Protein AF-F9S7A1-F1 (afdb_monomer_lite)

InterPro domains:
  IPR014773 Virulence factor YopE, GAP domain [PF03545] (79-144)
  IPR037168 Virulence factor YopE, GAP domain superfamily [G3DSA:1.20.120.260] (47-147)
  IPR037168 Virulence factor YopE, GAP domain superfamily [SSF47233] (55-147)

pLDDT: mean 74.95, std 23.19, range [31.53, 98.19]

Foldseek 3Di:
DDDDDDDDDPDPDDDDDDDDDDDDDDPDDPDDPPDDDDPVVPPVCPPPDPPPCPVLNVLLVQLVVLQVLLVPPDDPDLVVCLVPLPQLQDDSHSLLSNLSSLVSQLVRNPPVSNVVSVCQQQDQDVNDGSNCSSHCDDDSVVVSPVD

Sequence (147 aa):
LNHDKINNGFSCKVFNVKQSNENKYHKERISPQRKQLPLEIFSKNEKLLEKHMNHHQIGLNSAFMGIERALNCELFTAESLKIDFRGLATNNGSLRAMATGLQGLVQFGDCKTQRLAEELLNKQIQSIPFSQFGTYSGVAAERIATA

Structure (mmCIF, N/CA/C/O backbone):
data_AF-F9S7A1-F1
#
_entry.id   AF-F9S7A1-F1
#
loop_
_atom_site.group_PDB
_atom_site.id
_atom_site.type_symbol
_atom_site.label_atom_id
_atom_site.label_alt_id
_atom_site.label_comp_id
_atom_site.label_asym_id
_atom_site.label_entity_id
_atom_site.label_seq_id
_atom_site.pdbx_PDB_ins_code
_atom_site.Cartn_x
_atom_site.Cartn_y
_atom_site.Cartn_z
_atom_site.occupancy
_atom_site.B_iso_or_equiv
_atom_site.auth_seq_id
_atom_site.auth_comp_id
_atom_site.auth_asym_id
_atom_site.auth_atom_id
_atom_site.pdbx_PDB_model_num
ATOM 1 N N . LEU A 1 1 ? -2.345 -34.061 -44.755 1.00 41.06 1 LEU A N 1
ATOM 2 C CA . LEU A 1 1 ? -3.159 -34.065 -43.523 1.00 41.06 1 LEU A CA 1
ATOM 3 C C . LEU A 1 1 ? -2.854 -32.779 -42.780 1.00 41.06 1 LEU A C 1
ATOM 5 O O . LEU A 1 1 ? -1.726 -32.589 -42.346 1.00 41.06 1 LEU A O 1
ATOM 9 N N . ASN A 1 2 ? -3.814 -31.859 -42.794 1.00 31.53 2 ASN A N 1
ATOM 10 C CA . ASN A 1 2 ? -3.671 -30.512 -42.257 1.00 31.53 2 ASN A CA 1
ATOM 11 C C . ASN A 1 2 ? -3.825 -30.549 -40.735 1.00 31.53 2 ASN A C 1
ATOM 13 O O . ASN A 1 2 ? -4.773 -31.141 -40.231 1.00 31.53 2 ASN A O 1
ATOM 17 N N . HIS A 1 3 ? -2.881 -29.933 -40.027 1.00 37.34 3 HIS A N 1
ATOM 18 C CA . HIS A 1 3 ? -2.959 -29.722 -38.588 1.00 37.34 3 HIS A CA 1
ATOM 19 C C . HIS A 1 3 ? -3.797 -28.474 -38.301 1.00 37.34 3 HIS A C 1
ATOM 21 O O . HIS A 1 3 ? -3.388 -27.351 -38.606 1.00 37.34 3 HIS A O 1
ATOM 27 N N . ASP A 1 4 ? -4.966 -28.703 -37.710 1.00 37.47 4 ASP A N 1
ATOM 28 C CA . ASP A 1 4 ? -5.890 -27.689 -37.222 1.00 37.47 4 ASP A CA 1
ATOM 29 C C . ASP A 1 4 ? -5.256 -26.838 -36.113 1.00 37.47 4 ASP A C 1
ATOM 31 O O . ASP A 1 4 ? -4.906 -27.323 -35.035 1.00 37.47 4 ASP A O 1
ATOM 35 N N . LYS A 1 5 ? -5.140 -25.532 -36.371 1.00 41.56 5 LYS A N 1
ATOM 36 C CA . LYS A 1 5 ? -4.912 -24.513 -35.343 1.00 41.56 5 LYS A CA 1
ATOM 37 C C . LYS A 1 5 ? -6.269 -24.040 -34.829 1.00 41.56 5 LYS A C 1
ATOM 39 O O . LYS A 1 5 ? -6.953 -23.259 -35.484 1.00 41.56 5 LYS A O 1
ATOM 44 N N . ILE A 1 6 ? -6.636 -24.510 -33.641 1.00 40.16 6 ILE A N 1
ATOM 45 C CA . ILE A 1 6 ? -7.789 -24.034 -32.874 1.00 40.16 6 ILE A CA 1
ATOM 46 C C . ILE A 1 6 ? -7.460 -22.630 -32.354 1.00 40.16 6 ILE A C 1
ATOM 48 O O . ILE A 1 6 ? -6.639 -22.464 -31.454 1.00 40.16 6 ILE A O 1
ATOM 52 N N . ASN A 1 7 ? -8.086 -21.616 -32.947 1.00 38.28 7 ASN A N 1
ATOM 53 C CA . ASN A 1 7 ? -8.022 -20.231 -32.498 1.00 38.28 7 ASN A CA 1
ATOM 54 C C . ASN A 1 7 ? -9.312 -19.940 -31.713 1.00 38.28 7 ASN A C 1
ATOM 56 O O . ASN A 1 7 ? -10.357 -19.658 -32.299 1.00 38.28 7 ASN A O 1
ATOM 60 N N . ASN A 1 8 ? -9.266 -20.088 -30.386 1.00 37.50 8 ASN A N 1
ATOM 61 C CA . ASN A 1 8 ? -10.399 -19.794 -29.506 1.00 37.50 8 ASN A CA 1
ATOM 62 C C . ASN A 1 8 ? -10.581 -18.276 -29.384 1.00 37.50 8 ASN A C 1
ATOM 64 O O . ASN A 1 8 ? -9.977 -17.618 -28.538 1.00 37.50 8 ASN A O 1
ATOM 68 N N . GLY A 1 9 ? -11.440 -17.729 -30.243 1.00 33.50 9 GLY A N 1
ATOM 69 C CA . GLY A 1 9 ? -11.969 -16.379 -30.116 1.00 33.50 9 GLY A CA 1
ATOM 70 C C . GLY A 1 9 ? -12.865 -16.265 -28.884 1.00 33.50 9 GLY A C 1
ATOM 71 O O . GLY A 1 9 ? -13.994 -16.755 -28.877 1.00 33.50 9 GLY A O 1
ATOM 72 N N . PHE A 1 10 ? -12.388 -15.572 -27.851 1.00 34.41 10 PHE A N 1
ATOM 73 C CA . PHE A 1 10 ? -13.242 -15.082 -26.773 1.00 34.41 10 PHE A CA 1
ATOM 74 C C . PHE A 1 10 ? -14.095 -13.921 -27.301 1.00 34.41 10 PHE A C 1
ATOM 76 O O . PHE A 1 10 ? -13.734 -12.750 -27.228 1.00 34.41 10 PHE A O 1
ATOM 83 N N . SER A 1 11 ? -15.240 -14.277 -27.880 1.00 36.00 11 SER A N 1
ATOM 84 C CA . SER A 1 11 ? -16.339 -13.362 -28.168 1.00 36.00 11 SER A CA 1
ATOM 85 C C . SER A 1 11 ? -17.041 -13.021 -26.851 1.00 36.00 11 SER A C 1
ATOM 87 O O . SER A 1 11 ? -17.734 -13.857 -26.268 1.00 36.00 11 SER A O 1
ATOM 89 N N . CYS A 1 12 ? -16.842 -11.800 -26.350 1.00 33.66 12 CYS A N 1
ATOM 90 C CA . CYS A 1 12 ? -17.606 -11.275 -25.222 1.00 33.66 12 CYS A CA 1
ATOM 91 C C . CYS A 1 12 ? -19.082 -11.143 -25.628 1.00 33.66 12 CYS A C 1
ATOM 93 O O . CYS A 1 12 ? -19.476 -10.183 -26.290 1.00 33.66 12 CYS A O 1
ATOM 95 N N . LYS A 1 13 ? -19.907 -12.117 -25.227 1.00 36.97 13 LYS A N 1
ATOM 96 C CA . LYS A 1 13 ? -21.368 -12.020 -25.290 1.00 36.97 13 LYS A CA 1
ATOM 97 C C . LYS A 1 13 ? -21.823 -10.894 -24.361 1.00 36.97 13 LYS A C 1
ATOM 99 O O . LYS A 1 13 ? -21.710 -11.006 -23.143 1.00 36.97 13 LYS A O 1
ATOM 104 N N . VAL A 1 14 ? -22.339 -9.814 -24.937 1.00 37.34 14 VAL A N 1
ATOM 105 C CA . VAL A 1 14 ? -23.028 -8.759 -24.187 1.00 37.34 14 VAL A CA 1
ATOM 106 C C . VAL A 1 14 ? -24.411 -9.286 -23.804 1.00 37.34 14 VAL A C 1
ATOM 108 O O . VAL A 1 14 ? -25.210 -9.650 -24.667 1.00 37.34 14 VAL A O 1
ATOM 111 N N . PHE A 1 15 ? -24.680 -9.370 -22.503 1.00 34.09 15 PHE A N 1
ATOM 112 C CA . PHE A 1 15 ? -25.987 -9.740 -21.970 1.00 34.09 15 PHE A CA 1
ATOM 113 C C . PHE A 1 15 ? -26.972 -8.584 -22.176 1.00 34.09 15 PHE A C 1
ATOM 115 O O . PHE A 1 15 ? -26.770 -7.488 -21.659 1.00 34.09 15 PHE A O 1
ATOM 122 N N . ASN A 1 16 ? -28.051 -8.838 -22.917 1.00 32.88 16 ASN A N 1
ATOM 123 C CA . ASN A 1 16 ? -29.174 -7.913 -23.036 1.00 32.88 16 ASN A CA 1
ATOM 124 C C . ASN A 1 16 ? -30.058 -8.039 -21.788 1.00 32.88 16 ASN A C 1
ATOM 126 O O . ASN A 1 16 ? -30.754 -9.041 -21.615 1.00 32.88 16 ASN A O 1
ATOM 130 N N . VAL A 1 17 ? -30.047 -7.022 -20.927 1.00 38.84 17 VAL A N 1
ATOM 131 C CA . VAL A 1 17 ? -30.990 -6.894 -19.809 1.00 38.84 17 VAL A CA 1
ATOM 132 C C . VAL A 1 17 ? -32.159 -6.030 -20.276 1.00 38.84 17 VAL A C 1
ATOM 134 O O . VAL A 1 17 ? -31.987 -4.850 -20.571 1.00 38.84 17 VAL A O 1
ATOM 137 N N . LYS A 1 18 ? -33.360 -6.616 -20.352 1.00 42.81 18 LYS A N 1
ATOM 138 C CA . LYS A 1 18 ? -34.612 -5.859 -20.502 1.00 42.81 18 LYS A CA 1
ATOM 139 C C . LYS A 1 18 ? -34.823 -5.028 -19.235 1.00 42.81 18 LYS A C 1
ATOM 141 O O . LYS A 1 18 ? -34.968 -5.606 -18.161 1.00 42.81 18 LYS A O 1
ATOM 146 N N . GLN A 1 19 ? -34.863 -3.705 -19.362 1.00 37.12 19 GLN A N 1
ATOM 147 C CA . GLN A 1 19 ? -35.302 -2.818 -18.284 1.00 37.12 19 GLN A CA 1
ATOM 148 C C . GLN A 1 19 ? -36.752 -2.387 -18.520 1.00 37.12 19 GLN A C 1
ATOM 150 O O . GLN A 1 19 ? -37.141 -2.004 -19.621 1.00 37.12 19 GLN A O 1
ATOM 155 N N . SER A 1 20 ? -37.544 -2.546 -17.465 1.00 37.00 20 SER A N 1
ATOM 156 C CA . SER A 1 20 ? -38.953 -2.201 -17.322 1.00 37.00 20 SER A CA 1
ATOM 157 C C . SER A 1 20 ? -39.177 -0.687 -17.329 1.00 37.00 20 SER A C 1
ATOM 159 O O . SER A 1 20 ? -38.393 0.068 -16.760 1.00 37.00 20 SER A O 1
ATOM 161 N N . ASN A 1 21 ? -40.283 -0.267 -17.947 1.00 43.12 21 ASN A N 1
ATOM 162 C CA . ASN A 1 21 ? -40.754 1.115 -17.988 1.00 43.12 21 ASN A CA 1
ATOM 163 C C . ASN A 1 21 ? -41.169 1.607 -16.595 1.00 43.12 21 ASN A C 1
ATOM 165 O O . ASN A 1 21 ? -42.218 1.200 -16.102 1.00 43.12 21 ASN A O 1
ATOM 169 N N . GLU A 1 22 ? -40.426 2.556 -16.027 1.00 37.88 22 GLU A N 1
ATOM 170 C CA . GLU A 1 22 ? -40.945 3.471 -15.008 1.00 37.88 22 GLU A CA 1
ATOM 171 C C . GLU A 1 22 ? -40.481 4.904 -15.302 1.00 37.88 22 GLU A C 1
ATOM 173 O O . GLU A 1 22 ? -39.291 5.204 -15.397 1.00 37.88 22 GLU A O 1
ATOM 178 N N . ASN A 1 23 ? -41.459 5.795 -15.477 1.00 43.84 23 ASN A N 1
A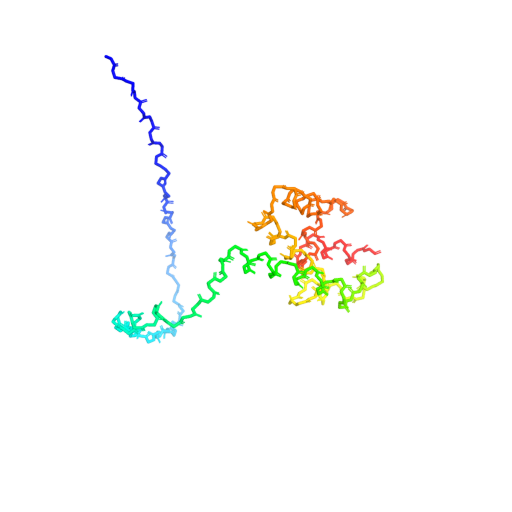TOM 179 C CA . ASN A 1 23 ? -41.271 7.212 -15.764 1.00 43.84 23 ASN A CA 1
ATOM 180 C C . ASN A 1 23 ? -40.594 7.934 -14.589 1.00 43.84 23 ASN A C 1
ATOM 182 O O . ASN A 1 23 ? -41.195 8.111 -13.529 1.00 43.84 23 ASN A O 1
ATOM 186 N N . LYS A 1 24 ? -39.385 8.458 -14.810 1.00 41.66 24 LYS A N 1
ATOM 187 C CA . LYS A 1 24 ? -38.773 9.493 -13.966 1.00 41.66 24 LYS A CA 1
ATOM 188 C C . LYS A 1 24 ? -38.081 10.522 -14.853 1.00 41.66 24 LYS A C 1
ATOM 190 O O . LYS A 1 24 ? -37.216 10.177 -15.646 1.00 41.66 24 LYS A O 1
ATOM 195 N N . TYR A 1 25 ? -38.494 11.782 -14.716 1.00 40.72 25 TYR A N 1
ATOM 196 C CA . TYR A 1 25 ? -38.006 12.951 -15.452 1.00 40.72 25 TYR A CA 1
ATOM 197 C C . TYR A 1 25 ? -36.481 12.934 -15.673 1.00 40.72 25 TYR A C 1
ATOM 199 O O . TYR A 1 25 ? -35.702 13.171 -14.747 1.00 40.72 25 TYR A O 1
ATOM 207 N N . HIS A 1 26 ? -36.051 12.687 -16.912 1.00 38.41 26 HIS A N 1
ATOM 208 C CA . HIS A 1 26 ? -34.653 12.795 -17.315 1.00 38.41 26 HIS A CA 1
ATOM 209 C C . HIS A 1 26 ? -34.309 14.262 -17.593 1.00 38.41 26 HIS A C 1
ATOM 211 O O . HIS A 1 26 ? -34.789 14.857 -18.553 1.00 38.41 26 HIS A O 1
ATOM 217 N N . LYS A 1 27 ? -33.433 14.855 -16.773 1.00 53.41 27 LYS A N 1
ATOM 218 C CA . LYS A 1 27 ? -32.627 15.994 -17.230 1.00 53.41 27 LYS A CA 1
ATOM 219 C C . LYS A 1 27 ? -31.569 15.432 -18.175 1.00 53.41 27 LYS A C 1
ATOM 221 O O . LYS A 1 27 ? -30.611 14.810 -17.715 1.00 53.41 27 LYS A O 1
ATOM 226 N N . GLU A 1 28 ? -31.756 15.609 -19.477 1.00 47.88 28 GLU A N 1
ATOM 227 C CA . GLU A 1 28 ? -30.749 15.238 -20.470 1.00 47.88 28 GLU A CA 1
ATOM 228 C C . GLU A 1 28 ? -29.462 16.036 -20.226 1.00 47.88 28 GLU A C 1
ATOM 230 O O . GLU A 1 28 ? -29.437 17.268 -20.252 1.00 47.88 28 GLU A O 1
ATOM 235 N N . ARG A 1 29 ? -28.362 15.326 -19.964 1.00 50.47 29 ARG A N 1
ATOM 236 C CA . ARG A 1 29 ? -27.023 15.915 -19.974 1.00 50.47 29 ARG A CA 1
ATOM 237 C C . ARG A 1 29 ? -26.610 16.093 -21.433 1.00 50.47 29 ARG A C 1
ATOM 239 O O . ARG A 1 29 ? -26.120 15.155 -22.056 1.00 50.47 29 ARG A O 1
ATOM 246 N N . ILE A 1 30 ? -26.755 17.301 -21.965 1.00 54.16 30 ILE A N 1
ATOM 247 C CA . ILE A 1 30 ? -26.134 17.658 -23.242 1.00 54.16 30 ILE A CA 1
ATOM 248 C C . ILE A 1 30 ? -24.638 17.848 -22.971 1.00 54.16 30 ILE A C 1
ATOM 250 O O . ILE A 1 30 ? -24.206 18.879 -22.458 1.00 54.16 30 ILE A O 1
ATOM 254 N N . SER A 1 31 ? -23.837 16.821 -23.253 1.00 56.59 31 SER A N 1
ATOM 255 C CA . SER A 1 31 ? -22.382 16.980 -23.298 1.00 56.59 31 SER A CA 1
ATOM 256 C C . SER A 1 31 ? -22.046 17.733 -24.587 1.00 56.59 31 SER A C 1
ATOM 258 O O . SER A 1 31 ? -22.453 17.264 -25.653 1.00 56.59 31 SER A O 1
ATOM 260 N N . PRO A 1 32 ? -21.340 18.877 -24.552 1.00 60.09 32 PRO A N 1
ATOM 261 C CA . PRO A 1 32 ? -20.950 19.547 -25.785 1.00 60.09 32 PRO A CA 1
ATOM 262 C C . PRO A 1 32 ? -20.090 18.594 -26.623 1.00 60.09 32 PRO A C 1
ATOM 264 O O . PRO A 1 32 ? -19.201 17.921 -26.091 1.00 60.09 32 PRO A O 1
ATOM 267 N N . GLN A 1 33 ? -20.365 18.514 -27.930 1.00 56.06 33 GLN A N 1
ATOM 268 C CA . GLN A 1 33 ? -19.532 17.729 -28.837 1.00 56.06 33 GLN A CA 1
ATOM 269 C C . GLN A 1 33 ? -18.092 18.233 -28.733 1.00 56.06 33 GLN A C 1
ATOM 271 O O . GLN A 1 33 ? -17.813 19.416 -28.945 1.00 56.06 33 GLN A O 1
ATOM 276 N N . ARG A 1 34 ? -17.169 17.334 -28.377 1.00 55.12 34 ARG A N 1
ATOM 277 C CA . ARG A 1 34 ? -15.743 17.658 -28.373 1.00 55.12 34 ARG A CA 1
ATOM 278 C C . ARG A 1 34 ? -15.345 17.969 -29.811 1.00 55.12 34 ARG A C 1
ATOM 280 O O . ARG A 1 34 ? -15.360 17.075 -30.654 1.00 55.12 34 ARG A O 1
ATOM 287 N N . LYS A 1 35 ? -14.984 19.223 -30.089 1.00 61.91 35 LYS A N 1
ATOM 288 C CA . LYS A 1 35 ? -14.306 19.578 -31.339 1.00 61.91 35 LYS A CA 1
ATOM 289 C C . LYS A 1 35 ? -13.004 18.781 -31.393 1.00 61.91 35 LYS A C 1
ATOM 291 O O . LYS A 1 35 ? -12.161 18.930 -30.510 1.00 61.91 35 LYS A O 1
ATOM 296 N N . GLN A 1 36 ? -12.861 17.913 -32.391 1.00 54.97 36 GLN A N 1
ATOM 297 C CA . GLN A 1 36 ? -11.579 17.273 -32.666 1.00 54.97 36 GLN A CA 1
ATOM 298 C C . GLN A 1 36 ? -10.605 18.357 -33.127 1.00 54.97 36 GLN A C 1
ATOM 300 O O . GLN A 1 36 ? -10.897 19.110 -34.055 1.00 54.97 36 GLN A O 1
ATOM 305 N N . LEU A 1 37 ? -9.478 18.477 -32.430 1.00 55.97 37 LEU A N 1
ATOM 306 C CA . LEU A 1 37 ? -8.404 19.369 -32.846 1.00 55.97 37 LEU A CA 1
ATOM 307 C C . LEU A 1 37 ? -7.730 18.792 -34.105 1.00 55.97 37 LEU A C 1
ATOM 309 O O . LEU A 1 37 ? -7.562 17.572 -34.179 1.00 55.97 37 LEU A O 1
ATOM 313 N N . PRO A 1 38 ? -7.333 19.633 -35.078 1.00 56.00 38 PRO A N 1
ATOM 314 C CA . PRO A 1 38 ? -6.625 19.178 -36.270 1.00 56.00 38 PRO A CA 1
ATOM 315 C C . PRO A 1 38 ? -5.332 18.443 -35.896 1.00 56.00 38 PRO A C 1
ATOM 317 O O . PRO A 1 38 ? -4.491 18.982 -35.174 1.00 56.00 38 PRO A O 1
ATOM 320 N N . LEU A 1 39 ? -5.160 17.225 -36.419 1.00 55.00 39 LEU A N 1
ATOM 321 C CA . LEU A 1 39 ? -3.981 16.368 -36.205 1.00 55.00 39 LEU A CA 1
ATOM 322 C C . LEU A 1 39 ? -2.659 17.035 -36.633 1.00 55.00 39 LEU A C 1
ATOM 324 O O . LEU A 1 39 ? -1.591 16.678 -36.145 1.00 55.00 39 LEU A O 1
ATOM 328 N N . GLU A 1 40 ? -2.728 18.046 -37.497 1.00 52.25 40 GLU A N 1
ATOM 329 C CA . GLU A 1 40 ? -1.569 18.753 -38.051 1.00 52.25 40 GLU A CA 1
ATOM 330 C C . GLU A 1 40 ? -0.830 19.637 -37.031 1.00 52.25 40 GLU A C 1
ATOM 332 O O . GLU A 1 40 ? 0.341 19.963 -37.233 1.00 52.25 40 GLU A O 1
ATOM 337 N N . ILE A 1 41 ? -1.462 19.983 -35.902 1.00 52.69 41 ILE A N 1
ATOM 338 C CA . ILE A 1 41 ? -0.830 20.790 -34.842 1.00 52.69 41 ILE A CA 1
ATOM 339 C C . ILE A 1 41 ? 0.259 19.987 -34.104 1.00 52.69 41 ILE A C 1
ATOM 341 O O . ILE A 1 41 ? 1.193 20.569 -33.553 1.00 52.69 41 ILE A O 1
ATOM 345 N N . PHE A 1 42 ? 0.203 18.653 -34.139 1.00 52.62 42 PHE A N 1
ATOM 346 C CA . PHE A 1 42 ? 1.128 17.799 -33.389 1.00 52.62 42 PHE A CA 1
ATOM 347 C C . PHE A 1 42 ? 2.416 17.448 -34.150 1.00 52.62 42 PHE A C 1
ATOM 349 O O . PHE A 1 42 ? 3.392 17.042 -33.529 1.00 52.62 42 PHE A O 1
ATOM 356 N N . SER A 1 43 ? 2.475 17.666 -35.469 1.00 52.44 43 SER A N 1
ATOM 357 C CA . SER A 1 43 ? 3.628 17.252 -36.288 1.00 52.44 43 SER A CA 1
ATOM 358 C C . SER A 1 43 ? 4.864 18.153 -36.128 1.00 52.44 43 SER A C 1
ATOM 360 O O . SER A 1 43 ? 5.984 17.731 -36.404 1.00 52.44 43 SER A O 1
ATOM 362 N N . LYS A 1 44 ? 4.706 19.393 -35.644 1.00 45.81 44 LYS A N 1
ATOM 363 C CA . LYS A 1 44 ? 5.829 20.344 -35.513 1.00 45.81 44 LYS A CA 1
ATOM 364 C C . LYS A 1 44 ? 6.551 20.300 -34.161 1.00 45.81 44 LYS A C 1
ATOM 366 O O . LYS A 1 44 ? 7.607 20.915 -34.040 1.00 45.81 44 LYS A O 1
ATOM 371 N N . ASN A 1 45 ? 6.042 19.543 -33.186 1.00 47.75 45 ASN A N 1
ATOM 372 C CA . ASN A 1 45 ? 6.623 19.476 -31.839 1.00 47.75 45 ASN A CA 1
ATOM 373 C C . ASN A 1 45 ? 7.532 18.259 -31.600 1.00 47.75 45 ASN A C 1
ATOM 375 O O . ASN A 1 45 ? 8.261 18.251 -30.616 1.00 47.75 45 ASN A O 1
ATOM 379 N N . GLU A 1 46 ? 7.587 17.285 -32.516 1.00 50.84 46 GLU A N 1
ATOM 380 C CA . GLU A 1 46 ? 8.452 16.093 -32.389 1.00 50.84 46 GLU A CA 1
ATOM 381 C C . GLU A 1 46 ? 9.958 16.411 -32.309 1.00 50.84 46 GLU A C 1
ATOM 383 O O . GLU A 1 46 ? 10.755 15.559 -31.925 1.00 50.84 46 GLU A O 1
ATOM 388 N N . LYS A 1 47 ? 10.376 17.635 -32.662 1.00 46.91 47 LYS A N 1
ATOM 389 C CA . LYS A 1 47 ? 11.792 18.045 -32.680 1.00 46.91 47 LYS A CA 1
ATOM 390 C C . LYS A 1 47 ? 12.211 18.965 -31.529 1.00 46.91 47 LYS A C 1
ATOM 392 O O . LYS A 1 47 ? 13.374 19.359 -31.476 1.00 46.91 47 LYS A O 1
ATOM 397 N N . LEU A 1 48 ? 11.320 19.267 -30.582 1.00 48.72 48 LEU A N 1
ATOM 398 C CA . LEU A 1 48 ? 11.656 19.988 -29.350 1.00 48.72 48 LEU A CA 1
ATOM 399 C C . LEU A 1 48 ? 11.737 19.015 -28.165 1.00 48.72 48 LEU A C 1
ATOM 401 O O . LEU A 1 48 ? 10.864 18.981 -27.311 1.00 48.72 48 LEU A O 1
ATOM 405 N N . LEU A 1 49 ? 12.842 18.266 -28.108 1.00 47.56 49 LEU A N 1
ATOM 406 C CA . LEU A 1 49 ? 13.516 17.904 -26.852 1.00 47.56 49 LEU A CA 1
ATOM 407 C C . LEU A 1 49 ? 12.643 17.272 -25.750 1.00 47.56 49 LEU A C 1
ATOM 409 O O . LEU A 1 49 ? 12.787 17.589 -24.568 1.00 47.56 49 LEU A O 1
ATOM 413 N N . GLU A 1 50 ? 11.826 16.278 -26.094 1.00 47.94 50 GLU A N 1
ATOM 414 C CA . GLU A 1 50 ? 11.485 15.263 -25.106 1.00 47.94 50 GLU A CA 1
ATOM 415 C C . GLU A 1 50 ? 12.757 14.471 -24.797 1.00 47.94 50 GLU A C 1
ATOM 417 O O . GLU A 1 50 ? 13.192 13.579 -25.524 1.00 47.94 50 GLU A O 1
ATOM 422 N N . LYS A 1 51 ? 13.357 14.798 -23.652 1.00 51.69 51 LYS A N 1
ATOM 423 C CA . LYS A 1 51 ? 14.043 13.831 -22.799 1.00 51.69 51 LYS A CA 1
ATOM 424 C C . LYS A 1 51 ? 13.001 12.756 -22.466 1.00 51.69 51 LYS A C 1
ATOM 426 O O . LYS A 1 51 ? 12.405 12.793 -21.394 1.00 51.69 51 LYS A O 1
ATOM 431 N N . HIS A 1 52 ? 12.693 11.901 -23.440 1.00 56.94 52 HIS A N 1
ATOM 432 C CA . HIS A 1 52 ? 11.598 10.941 -23.417 1.00 56.94 52 HIS A CA 1
ATOM 433 C C . HIS A 1 52 ? 11.941 9.923 -22.331 1.00 56.94 52 HIS A C 1
ATOM 435 O O . HIS A 1 52 ? 12.604 8.913 -22.571 1.00 56.94 52 HIS A O 1
ATOM 441 N N . MET A 1 53 ? 11.578 10.224 -21.083 1.00 60.41 53 MET A N 1
ATOM 442 C CA . MET A 1 53 ? 11.618 9.214 -20.046 1.00 60.41 53 MET A CA 1
ATOM 443 C C . MET A 1 53 ? 10.648 8.143 -20.509 1.00 60.41 53 MET A C 1
ATOM 445 O O . MET A 1 53 ? 9.461 8.409 -20.700 1.00 60.41 53 MET A O 1
ATOM 449 N N . ASN A 1 54 ? 11.185 6.949 -20.745 1.00 86.44 54 ASN A N 1
ATOM 450 C CA . ASN A 1 54 ? 10.393 5.765 -21.020 1.00 86.44 54 ASN A CA 1
ATOM 451 C C . ASN A 1 54 ? 9.233 5.739 -20.007 1.00 86.44 54 ASN A C 1
ATOM 453 O O . ASN A 1 54 ? 9.479 5.901 -18.810 1.00 86.44 54 ASN A O 1
ATOM 457 N N . HIS A 1 55 ? 7.984 5.578 -20.456 1.00 85.50 55 HIS A N 1
ATOM 458 C CA . HIS A 1 55 ? 6.821 5.521 -19.559 1.00 85.50 55 HIS A CA 1
ATOM 459 C C . HIS A 1 55 ? 7.025 4.502 -18.427 1.00 85.50 55 HIS A C 1
ATOM 461 O O . HIS A 1 55 ? 6.566 4.718 -17.309 1.00 85.50 55 HIS A O 1
ATOM 467 N N . HIS A 1 56 ? 7.797 3.445 -18.695 1.00 90.06 56 HIS A N 1
ATOM 468 C CA . HIS A 1 56 ? 8.265 2.492 -17.697 1.00 90.06 56 HIS A CA 1
ATOM 469 C C . HIS A 1 56 ? 9.122 3.144 -16.598 1.00 90.06 56 HIS A C 1
ATOM 471 O O . HIS A 1 56 ? 8.860 2.947 -15.417 1.00 90.06 56 HIS A O 1
ATOM 477 N N . GLN A 1 57 ? 10.096 3.982 -16.963 1.00 92.00 57 GLN A N 1
ATOM 478 C CA . GLN A 1 57 ? 10.923 4.726 -16.010 1.00 92.00 57 GLN A CA 1
ATOM 479 C C . GLN A 1 57 ? 10.099 5.743 -15.212 1.00 92.00 57 GLN A C 1
ATOM 481 O O . GLN A 1 57 ? 10.337 5.926 -14.021 1.00 92.00 57 GLN A O 1
ATOM 486 N N . ILE A 1 58 ? 9.115 6.392 -15.844 1.00 93.06 58 ILE A N 1
ATOM 487 C CA . ILE A 1 58 ? 8.188 7.298 -15.149 1.00 93.06 58 ILE A CA 1
ATOM 488 C C . ILE A 1 58 ? 7.378 6.520 -14.102 1.00 93.06 58 ILE A C 1
ATOM 490 O O . ILE A 1 58 ? 7.284 6.956 -12.953 1.00 93.06 58 ILE A O 1
ATOM 494 N N . GLY A 1 59 ? 6.828 5.363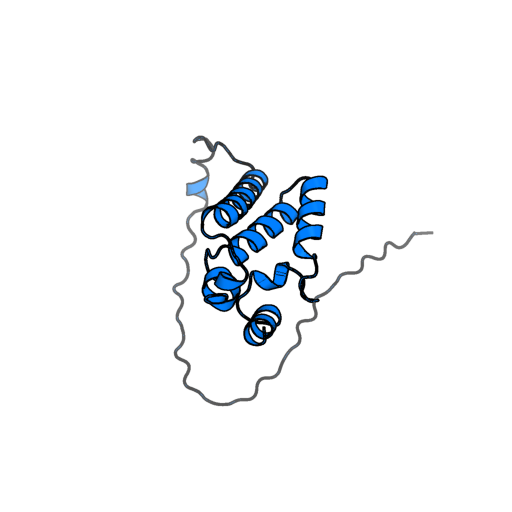 -14.480 1.00 93.75 59 GLY A N 1
ATOM 495 C CA . GLY A 1 59 ? 6.091 4.473 -13.582 1.00 93.75 59 GLY A CA 1
ATOM 496 C C . GLY A 1 59 ? 6.946 3.990 -12.412 1.00 93.75 59 GLY A C 1
ATOM 497 O O . GLY A 1 59 ? 6.535 4.108 -11.259 1.00 93.75 59 GLY A O 1
ATOM 498 N N . LEU A 1 60 ? 8.170 3.544 -12.695 1.00 95.06 60 LEU A N 1
ATOM 499 C CA . LEU A 1 60 ? 9.120 3.088 -11.685 1.00 95.06 60 LEU A CA 1
ATOM 500 C C . LEU A 1 60 ? 9.514 4.211 -10.710 1.00 95.06 60 LEU A C 1
ATOM 502 O O . LEU A 1 60 ? 9.449 4.024 -9.497 1.00 95.06 60 LEU A O 1
ATOM 506 N N . ASN A 1 61 ? 9.848 5.403 -11.215 1.00 95.31 61 ASN A N 1
ATOM 507 C CA . ASN A 1 61 ? 10.166 6.558 -10.370 1.00 95.31 61 ASN A CA 1
ATOM 508 C C . ASN A 1 61 ? 8.972 6.950 -9.489 1.00 95.31 61 ASN A C 1
ATOM 510 O O . ASN A 1 61 ? 9.138 7.228 -8.303 1.00 95.31 61 ASN A O 1
ATOM 514 N N . SER A 1 62 ? 7.760 6.923 -10.049 1.00 95.19 62 SER A N 1
ATOM 515 C CA . SER A 1 62 ? 6.532 7.228 -9.307 1.00 95.19 62 SER A CA 1
ATOM 516 C C . SER A 1 62 ? 6.272 6.208 -8.195 1.00 95.19 62 SER A C 1
ATOM 518 O O . SER A 1 62 ? 5.860 6.587 -7.098 1.00 95.19 62 SER A O 1
ATOM 520 N N . ALA A 1 63 ? 6.549 4.926 -8.453 1.00 96.62 63 ALA A N 1
ATOM 521 C CA . ALA A 1 63 ? 6.440 3.855 -7.468 1.00 96.62 63 ALA A CA 1
ATOM 522 C C . ALA A 1 63 ? 7.397 4.077 -6.286 1.00 96.62 63 ALA A C 1
ATOM 524 O O . ALA A 1 63 ? 6.964 4.052 -5.132 1.00 96.62 63 ALA A O 1
ATOM 525 N N . PHE A 1 64 ? 8.668 4.385 -6.567 1.00 95.75 64 PHE A N 1
ATOM 526 C CA . PHE A 1 64 ? 9.651 4.707 -5.530 1.00 95.75 64 PHE A CA 1
ATOM 527 C C . PHE A 1 64 ? 9.276 5.955 -4.733 1.00 95.75 64 PHE A C 1
ATOM 529 O O . PHE A 1 64 ? 9.318 5.910 -3.508 1.00 95.75 64 PHE A O 1
ATOM 536 N N . MET A 1 65 ? 8.820 7.025 -5.391 1.00 94.06 65 MET A N 1
ATOM 537 C CA . MET A 1 65 ? 8.336 8.225 -4.697 1.00 94.06 65 MET A CA 1
ATOM 538 C C . MET A 1 65 ? 7.144 7.926 -3.776 1.00 94.06 65 MET A C 1
ATOM 540 O O . MET A 1 65 ? 7.014 8.533 -2.715 1.00 94.06 65 MET A O 1
ATOM 544 N N . GLY A 1 66 ? 6.258 7.003 -4.168 1.00 92.81 66 GLY A N 1
ATOM 545 C CA . GLY A 1 66 ? 5.146 6.552 -3.330 1.00 92.81 66 GLY A CA 1
ATOM 546 C C . GLY A 1 66 ? 5.619 5.842 -2.060 1.00 92.81 66 GLY A C 1
ATOM 547 O O . GLY A 1 66 ? 5.128 6.143 -0.972 1.00 92.81 66 GLY A O 1
ATOM 548 N N . ILE A 1 67 ? 6.608 4.954 -2.191 1.00 93.56 67 ILE A N 1
ATOM 549 C CA . ILE A 1 67 ? 7.215 4.232 -1.062 1.00 93.56 67 ILE A CA 1
ATOM 550 C C . ILE A 1 67 ? 7.980 5.191 -0.152 1.00 93.56 67 ILE A C 1
ATOM 552 O O . ILE A 1 67 ? 7.777 5.181 1.057 1.00 93.56 67 ILE A O 1
ATOM 556 N N . GLU A 1 68 ? 8.822 6.051 -0.721 1.00 93.12 68 GLU A N 1
ATOM 557 C CA . GLU A 1 68 ? 9.587 7.048 0.027 1.00 93.12 68 GLU A CA 1
ATOM 558 C C . GLU A 1 68 ? 8.660 7.969 0.825 1.00 93.12 68 GLU A C 1
ATOM 560 O O . GLU A 1 68 ? 8.862 8.180 2.020 1.00 93.12 68 GLU A O 1
ATOM 565 N N . ARG A 1 69 ? 7.578 8.453 0.204 1.00 88.75 69 ARG A N 1
ATOM 566 C CA . ARG A 1 69 ? 6.557 9.243 0.900 1.00 88.75 69 ARG A CA 1
ATOM 567 C C . ARG A 1 69 ? 5.930 8.469 2.053 1.00 88.75 69 ARG A C 1
ATOM 569 O O . ARG A 1 69 ? 5.771 9.023 3.134 1.00 88.75 69 ARG A O 1
ATOM 576 N N . ALA A 1 70 ? 5.577 7.205 1.835 1.00 90.50 70 ALA A N 1
ATOM 577 C CA . ALA A 1 70 ? 4.984 6.378 2.877 1.00 90.50 70 ALA A CA 1
ATOM 578 C C . ALA A 1 70 ? 5.918 6.181 4.081 1.00 90.50 70 ALA A C 1
ATOM 580 O O . ALA A 1 70 ? 5.439 6.137 5.210 1.00 90.50 70 ALA A O 1
ATOM 581 N N . LEU A 1 71 ? 7.229 6.095 3.848 1.00 88.12 71 LEU A N 1
ATOM 582 C CA . LEU A 1 71 ? 8.236 5.975 4.904 1.00 88.12 71 LEU A CA 1
ATOM 583 C C . LEU A 1 71 ? 8.501 7.302 5.633 1.00 88.12 71 LEU A C 1
ATOM 585 O O . LEU A 1 71 ? 8.798 7.283 6.824 1.00 88.12 71 LEU A O 1
ATOM 589 N N . ASN A 1 72 ? 8.383 8.435 4.935 1.00 85.38 72 ASN A N 1
ATOM 590 C CA . ASN A 1 72 ? 8.763 9.751 5.456 1.00 85.38 72 ASN A CA 1
ATOM 591 C C . ASN A 1 72 ? 7.605 10.570 6.044 1.00 85.38 72 ASN A C 1
ATOM 593 O O . ASN A 1 72 ? 7.858 11.465 6.846 1.00 85.38 72 ASN A O 1
ATOM 597 N N . CYS A 1 73 ? 6.355 10.332 5.633 1.00 72.06 73 CYS A N 1
ATOM 598 C CA . CYS A 1 73 ? 5.225 11.153 6.078 1.00 72.06 73 CYS A CA 1
ATOM 599 C C . CYS A 1 73 ? 4.758 10.787 7.485 1.00 72.06 73 CYS A C 1
ATOM 601 O O . CYS A 1 73 ? 4.711 11.656 8.347 1.00 72.06 73 CYS A O 1
ATOM 603 N N . GLU A 1 74 ? 4.411 9.523 7.724 1.00 66.88 74 GLU A N 1
ATOM 604 C CA . GLU A 1 74 ? 3.863 9.078 9.006 1.00 66.88 74 GLU A CA 1
ATOM 605 C C . GLU A 1 74 ? 4.199 7.605 9.216 1.00 66.88 74 GLU A C 1
ATOM 607 O O . GLU A 1 74 ? 3.794 6.741 8.430 1.00 66.88 74 GLU A O 1
ATOM 612 N N . LEU A 1 75 ? 4.930 7.315 10.295 1.00 67.50 75 LEU A N 1
ATOM 613 C CA . LEU A 1 75 ? 5.175 5.945 10.718 1.00 67.50 75 LEU A CA 1
ATOM 614 C C . LEU A 1 75 ? 3.842 5.369 11.212 1.00 67.50 75 LEU A C 1
ATOM 616 O O . LEU A 1 75 ? 3.342 5.788 12.256 1.00 67.50 75 LEU A O 1
ATOM 620 N N . PHE A 1 76 ? 3.257 4.420 10.481 1.00 71.75 76 PHE A N 1
ATOM 621 C CA . PHE A 1 76 ? 2.015 3.784 10.917 1.00 71.75 76 PHE A CA 1
ATOM 622 C C . PHE A 1 76 ? 2.305 2.791 12.058 1.00 71.75 76 PHE A C 1
ATOM 624 O O . PHE A 1 76 ? 2.539 1.599 11.864 1.00 71.75 76 PHE A O 1
ATOM 631 N N . THR A 1 77 ? 2.348 3.301 13.287 1.00 78.69 77 THR A N 1
ATOM 632 C CA . THR A 1 77 ? 2.388 2.500 14.515 1.00 78.69 77 THR A CA 1
ATOM 633 C C . THR A 1 77 ? 1.026 1.862 14.785 1.00 78.69 77 THR A C 1
ATOM 635 O O . THR A 1 77 ? 0.001 2.299 14.256 1.00 78.69 77 THR A O 1
ATOM 638 N N . ALA A 1 78 ? 0.984 0.861 15.668 1.00 81.12 78 ALA A N 1
ATOM 639 C CA . ALA A 1 78 ? -0.278 0.263 16.109 1.00 81.12 78 ALA A CA 1
ATOM 640 C C . ALA A 1 78 ? -1.266 1.305 16.674 1.00 81.12 78 ALA A C 1
ATOM 642 O O . ALA A 1 78 ? -2.470 1.185 16.471 1.00 81.12 78 ALA A O 1
ATOM 643 N N . GLU A 1 79 ? -0.757 2.342 17.340 1.00 83.06 79 GLU A N 1
ATOM 644 C CA . GLU A 1 79 ? -1.562 3.435 17.881 1.00 83.06 79 GLU A CA 1
ATOM 645 C C . GLU A 1 79 ? -2.155 4.307 16.766 1.00 83.06 79 GLU A C 1
ATOM 647 O O . GLU A 1 79 ? -3.367 4.505 16.726 1.00 83.06 79 GLU A O 1
ATOM 652 N N . SER A 1 80 ? -1.344 4.733 15.791 1.00 83.25 80 SER A N 1
ATOM 653 C CA . SER A 1 80 ? -1.837 5.513 14.643 1.00 83.25 80 SER A CA 1
ATOM 654 C C . SER A 1 80 ? -2.877 4.752 13.808 1.00 83.25 80 SER A C 1
ATOM 656 O O . SER A 1 80 ? -3.853 5.339 13.350 1.00 83.25 80 SER A O 1
ATOM 658 N N . LEU A 1 81 ? -2.720 3.428 13.684 1.00 85.62 81 LEU A N 1
ATOM 659 C CA . LEU A 1 81 ? -3.682 2.540 13.033 1.00 85.62 81 LEU A CA 1
ATOM 660 C C . LEU A 1 81 ? -5.041 2.545 13.745 1.00 85.62 81 LEU A C 1
ATOM 662 O O . LEU A 1 81 ? -6.067 2.535 13.074 1.00 85.62 81 LEU A O 1
ATOM 666 N N . LYS A 1 82 ? -5.063 2.584 15.083 1.00 85.38 82 LYS A N 1
ATOM 667 C CA . LYS A 1 82 ? -6.313 2.669 15.856 1.00 85.38 82 LYS A CA 1
ATOM 668 C C . LYS A 1 82 ? -6.946 4.056 15.792 1.00 85.38 82 LYS A C 1
ATOM 670 O O . LYS A 1 82 ? -8.168 4.157 15.747 1.00 85.38 82 LYS A O 1
ATOM 675 N N . ILE A 1 83 ? -6.125 5.105 15.803 1.00 87.00 83 ILE A N 1
ATOM 676 C CA . ILE A 1 83 ? -6.592 6.495 15.850 1.00 87.00 83 ILE A CA 1
ATOM 677 C C . ILE A 1 83 ? -7.147 6.946 14.495 1.00 87.00 83 ILE A C 1
ATOM 679 O O . ILE A 1 83 ? -8.243 7.502 14.451 1.00 87.00 83 ILE A O 1
ATOM 683 N N . ASP A 1 84 ? -6.420 6.716 13.396 1.00 89.56 84 ASP A N 1
ATOM 684 C CA . ASP A 1 84 ? -6.798 7.234 12.076 1.00 89.56 84 ASP A CA 1
ATOM 685 C C . ASP A 1 84 ? -6.445 6.290 10.916 1.00 89.56 84 ASP A C 1
ATOM 687 O O . ASP A 1 84 ? -5.755 6.642 9.957 1.00 89.56 84 ASP A O 1
ATOM 691 N N . PHE A 1 85 ? -6.977 5.065 10.943 1.00 91.88 85 PHE A N 1
ATOM 692 C CA . PHE A 1 85 ? -6.843 4.158 9.797 1.00 91.88 85 PHE A CA 1
ATOM 693 C C . PHE A 1 85 ? -7.351 4.777 8.485 1.00 91.88 85 PHE A C 1
ATOM 695 O O . PHE A 1 85 ? -6.775 4.557 7.418 1.00 91.88 85 PHE A O 1
ATOM 702 N N . ARG A 1 86 ? -8.434 5.562 8.544 1.00 92.81 86 ARG A N 1
ATOM 703 C CA . ARG A 1 86 ? -9.042 6.155 7.351 1.00 92.81 86 ARG A CA 1
ATOM 704 C C . ARG A 1 86 ? -8.097 7.150 6.683 1.00 92.81 86 ARG A C 1
ATOM 706 O O . ARG A 1 86 ? -7.955 7.084 5.461 1.00 92.81 86 ARG A O 1
ATOM 713 N N . GLY A 1 87 ? -7.462 8.040 7.443 1.00 92.12 87 GLY A N 1
ATOM 714 C CA . GLY A 1 87 ? -6.462 8.973 6.929 1.00 92.12 87 GLY A CA 1
ATOM 715 C C . GLY A 1 87 ? -5.279 8.240 6.308 1.00 92.12 87 GLY A C 1
ATOM 716 O O . GLY A 1 87 ? -4.913 8.523 5.167 1.00 92.12 87 GLY A O 1
ATOM 717 N N . LEU A 1 88 ? -4.778 7.201 6.981 1.00 92.00 88 LEU A N 1
ATOM 718 C CA . LEU A 1 88 ? -3.664 6.381 6.493 1.00 92.00 88 LEU A CA 1
ATOM 719 C C . LEU A 1 88 ? -3.992 5.625 5.188 1.00 92.00 88 LEU A C 1
ATOM 721 O O . LEU A 1 88 ? -3.120 5.452 4.332 1.00 92.00 88 LEU A O 1
ATOM 725 N N . ALA A 1 89 ? -5.241 5.184 5.011 1.00 93.31 89 ALA A N 1
ATOM 726 C CA . ALA A 1 89 ? -5.688 4.350 3.891 1.00 93.31 89 ALA A CA 1
ATOM 727 C C . ALA A 1 89 ? -6.458 5.112 2.785 1.00 93.31 89 ALA A C 1
ATOM 729 O O . ALA A 1 89 ? -7.039 4.495 1.884 1.00 93.31 89 ALA A O 1
ATOM 730 N N . THR A 1 90 ? -6.482 6.449 2.811 1.00 91.88 90 THR A N 1
ATOM 731 C CA . THR A 1 90 ? -7.099 7.296 1.770 1.00 91.88 90 THR A CA 1
ATOM 732 C C . THR A 1 90 ? -6.108 8.284 1.171 1.00 91.88 90 THR A C 1
ATOM 734 O O . THR A 1 90 ? -5.063 8.561 1.745 1.00 91.88 90 THR A O 1
ATOM 737 N N . ASN A 1 91 ? -6.432 8.832 -0.006 1.00 89.00 91 ASN A N 1
ATOM 738 C CA . ASN A 1 91 ? -5.659 9.892 -0.660 1.00 89.00 91 ASN A CA 1
ATOM 739 C C . ASN A 1 91 ? -4.148 9.585 -0.735 1.00 89.00 91 ASN A C 1
ATOM 741 O O . ASN A 1 91 ? -3.749 8.648 -1.424 1.00 89.00 91 ASN A O 1
ATOM 745 N N . ASN A 1 92 ? -3.339 10.378 -0.026 1.00 88.25 92 ASN A N 1
ATOM 746 C CA . ASN A 1 92 ? -1.885 10.264 0.069 1.00 88.25 92 ASN A CA 1
ATOM 747 C C . ASN A 1 92 ? -1.418 9.704 1.426 1.00 88.25 92 ASN A C 1
ATOM 749 O O . ASN A 1 92 ? -0.245 9.857 1.759 1.00 88.25 92 ASN A O 1
ATOM 753 N N . GLY A 1 93 ? -2.315 9.091 2.206 1.00 91.38 93 GLY A N 1
ATOM 754 C CA . GLY A 1 93 ? -1.983 8.447 3.474 1.00 91.38 93 GLY A CA 1
ATOM 755 C C . GLY A 1 93 ? -0.925 7.359 3.303 1.00 91.38 93 GLY A C 1
ATOM 756 O O . GLY A 1 93 ? -0.826 6.732 2.242 1.00 91.38 93 GLY A O 1
ATOM 757 N N . SER A 1 94 ? -0.108 7.146 4.335 1.00 92.56 94 SER A N 1
ATOM 758 C CA . SER A 1 94 ? 1.102 6.322 4.233 1.00 92.56 94 SER A CA 1
ATOM 759 C C . SER A 1 94 ? 0.813 4.858 3.881 1.00 92.56 94 SER A C 1
ATOM 761 O O . SER A 1 94 ? 1.515 4.299 3.038 1.00 92.56 94 SER A O 1
ATOM 763 N N . LEU A 1 95 ? -0.260 4.246 4.404 1.00 92.88 95 LEU A N 1
ATOM 764 C CA . LEU A 1 95 ? -0.649 2.873 4.040 1.00 92.88 95 LEU A CA 1
ATOM 765 C C . LEU A 1 95 ? -1.054 2.767 2.568 1.00 92.88 95 LEU A C 1
ATOM 767 O O . LEU A 1 95 ? -0.616 1.856 1.860 1.00 92.88 95 LEU A O 1
ATOM 771 N N . ARG A 1 96 ? -1.859 3.717 2.079 1.00 94.19 96 ARG A N 1
ATOM 772 C CA . ARG A 1 96 ? -2.270 3.747 0.671 1.00 94.19 96 ARG A CA 1
ATOM 773 C C . ARG A 1 96 ? -1.091 4.027 -0.255 1.00 94.19 96 ARG A C 1
ATOM 775 O O . ARG A 1 96 ? -0.973 3.376 -1.295 1.00 94.19 96 ARG A O 1
ATOM 782 N N . ALA A 1 97 ? -0.224 4.967 0.112 1.00 94.69 97 ALA A N 1
ATOM 783 C CA . ALA A 1 97 ? 0.974 5.307 -0.645 1.00 94.69 97 ALA A CA 1
ATOM 784 C C . ALA A 1 97 ? 1.936 4.114 -0.729 1.00 94.69 97 ALA A C 1
ATOM 786 O O . ALA A 1 97 ? 2.416 3.806 -1.819 1.00 94.69 97 ALA A O 1
ATOM 787 N N . MET A 1 98 ? 2.127 3.382 0.375 1.00 95.25 98 MET A N 1
ATOM 788 C CA . MET A 1 98 ? 2.935 2.161 0.406 1.00 95.25 98 MET A CA 1
ATOM 789 C C . MET A 1 98 ? 2.345 1.083 -0.506 1.00 95.25 98 MET A C 1
ATOM 791 O O . MET A 1 98 ? 3.043 0.564 -1.374 1.00 95.25 98 MET A O 1
ATOM 795 N N . ALA A 1 99 ? 1.054 0.769 -0.356 1.00 95.81 99 ALA A N 1
ATOM 796 C CA . ALA A 1 99 ? 0.394 -0.247 -1.173 1.00 95.81 99 ALA A CA 1
ATOM 797 C C . ALA A 1 99 ? 0.442 0.103 -2.672 1.00 95.81 99 ALA A C 1
ATOM 799 O O . ALA A 1 99 ? 0.770 -0.749 -3.495 1.00 95.81 99 ALA A O 1
ATOM 800 N N . THR A 1 100 ? 0.194 1.369 -3.021 1.00 96.44 100 THR A N 1
ATOM 801 C CA . THR A 1 100 ? 0.254 1.862 -4.408 1.00 96.44 100 THR A CA 1
ATOM 802 C C . THR A 1 100 ? 1.677 1.805 -4.962 1.00 96.44 100 THR A C 1
ATOM 804 O O . THR A 1 100 ? 1.886 1.384 -6.097 1.00 96.44 100 THR A O 1
ATOM 807 N N . GLY A 1 101 ? 2.670 2.200 -4.163 1.00 96.75 101 GLY A N 1
ATOM 808 C CA . GLY A 1 101 ? 4.075 2.152 -4.551 1.00 96.75 101 GLY A CA 1
ATOM 809 C C . GLY A 1 101 ? 4.552 0.722 -4.802 1.00 96.75 101 GLY A C 1
ATOM 810 O O . GLY A 1 101 ? 5.144 0.448 -5.843 1.00 96.75 101 GLY A O 1
ATOM 811 N N . LEU A 1 102 ? 4.207 -0.219 -3.918 1.00 97.81 102 LEU A N 1
ATOM 812 C CA . LEU A 1 102 ? 4.491 -1.641 -4.124 1.00 97.81 102 LEU A CA 1
ATOM 81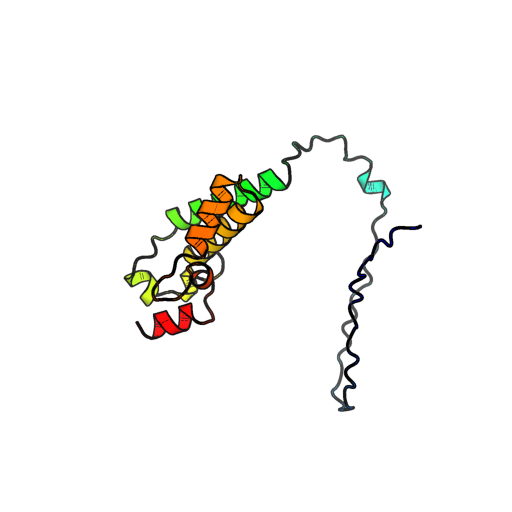3 C C . LEU A 1 102 ? 3.793 -2.185 -5.377 1.00 97.81 102 LEU A C 1
ATOM 815 O O . LEU A 1 102 ? 4.430 -2.871 -6.166 1.00 97.81 102 LEU A O 1
ATOM 819 N N . GLN A 1 103 ? 2.524 -1.841 -5.621 1.00 97.75 103 GLN A N 1
ATOM 820 C CA . GLN A 1 103 ? 1.830 -2.223 -6.860 1.00 97.75 103 GLN A CA 1
ATOM 821 C C . GLN A 1 103 ? 2.527 -1.663 -8.108 1.00 97.75 103 GLN A C 1
ATOM 823 O O . GLN A 1 103 ? 2.621 -2.351 -9.122 1.00 97.75 103 GLN A O 1
ATOM 828 N N . GLY A 1 104 ? 3.058 -0.442 -8.029 1.00 97.44 104 GLY A N 1
ATOM 829 C CA . GLY A 1 104 ? 3.893 0.133 -9.079 1.00 97.44 104 GLY A CA 1
ATOM 830 C C . GLY A 1 104 ? 5.183 -0.662 -9.299 1.00 97.44 104 GLY A C 1
ATOM 831 O O . GLY A 1 104 ? 5.544 -0.927 -10.441 1.00 97.44 104 GLY A O 1
ATOM 832 N N . LEU A 1 105 ? 5.846 -1.119 -8.233 1.00 97.88 105 LEU A N 1
ATOM 833 C CA . LEU A 1 105 ? 7.025 -1.984 -8.341 1.00 97.88 105 LEU A CA 1
ATOM 834 C C . LEU A 1 105 ? 6.711 -3.355 -8.956 1.00 97.88 105 LEU A C 1
ATOM 836 O O . LEU A 1 105 ? 7.541 -3.875 -9.694 1.00 97.88 105 LEU A O 1
ATOM 840 N N . VAL A 1 106 ? 5.520 -3.913 -8.719 1.00 97.81 106 VAL A N 1
ATOM 841 C CA . VAL A 1 106 ? 5.055 -5.133 -9.409 1.00 97.81 106 VAL A CA 1
ATOM 842 C C . VAL A 1 106 ? 4.895 -4.901 -10.916 1.00 97.81 106 VAL A C 1
ATOM 844 O O . VAL A 1 106 ? 5.184 -5.782 -11.715 1.00 97.81 106 VAL A O 1
ATOM 847 N N . GLN A 1 107 ? 4.462 -3.710 -11.329 1.00 96.81 107 GLN A N 1
ATOM 848 C CA . GLN A 1 107 ? 4.222 -3.406 -12.744 1.00 96.81 107 GLN A CA 1
ATOM 849 C C . GLN A 1 107 ? 5.483 -2.966 -13.498 1.00 96.81 107 GLN A C 1
ATOM 851 O O . GLN A 1 107 ? 5.628 -3.258 -14.685 1.00 96.81 107 GLN A O 1
ATOM 856 N N . PHE A 1 108 ? 6.375 -2.233 -12.830 1.00 95.56 108 PHE A N 1
ATOM 857 C CA . PHE A 1 108 ? 7.486 -1.523 -13.471 1.00 95.56 108 PHE A CA 1
ATOM 858 C C . PHE A 1 108 ? 8.871 -1.909 -12.932 1.00 95.56 108 PHE A C 1
ATOM 860 O O . PHE A 1 108 ? 9.868 -1.401 -13.429 1.00 95.56 108 PHE A O 1
ATOM 867 N N . GLY A 1 109 ? 8.968 -2.762 -11.911 1.00 93.75 109 GLY A N 1
ATOM 868 C CA . GLY A 1 109 ? 10.252 -3.230 -11.382 1.00 93.75 109 GLY A CA 1
ATOM 869 C C . GLY A 1 109 ? 10.921 -4.274 -12.277 1.00 93.75 109 GLY A C 1
ATOM 870 O O . GLY A 1 109 ? 10.306 -4.808 -13.199 1.00 93.75 109 GLY A O 1
ATOM 871 N N . ASP A 1 110 ? 12.174 -4.614 -11.974 1.00 95.31 110 ASP A N 1
ATOM 872 C CA . ASP A 1 110 ? 12.801 -5.824 -12.513 1.00 95.31 110 ASP A CA 1
ATOM 873 C C . ASP A 1 110 ? 12.215 -7.095 -11.864 1.00 95.31 110 ASP A C 1
ATOM 875 O O . ASP A 1 110 ? 11.481 -7.026 -10.879 1.00 95.31 110 ASP A O 1
ATOM 879 N N . CYS A 1 111 ? 12.552 -8.278 -12.384 1.00 95.38 111 CYS A N 1
ATOM 880 C CA . CYS A 1 111 ? 12.020 -9.557 -11.892 1.00 95.38 111 CYS A CA 1
ATOM 881 C C 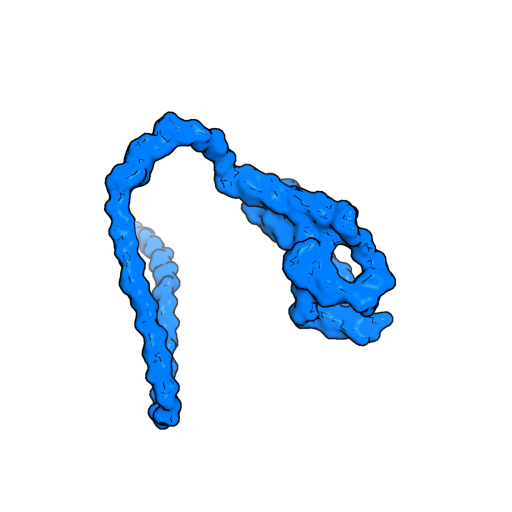. CYS A 1 111 ? 12.194 -9.755 -10.369 1.00 95.38 111 CYS A C 1
ATOM 883 O O . CYS A 1 111 ? 11.308 -10.286 -9.696 1.00 95.38 111 CYS A O 1
ATOM 885 N N . LYS A 1 112 ? 13.316 -9.301 -9.797 1.00 97.31 112 LYS A N 1
ATOM 886 C CA . LYS A 1 112 ? 13.586 -9.443 -8.362 1.00 97.31 112 LYS A CA 1
ATOM 887 C C . LYS A 1 112 ? 12.725 -8.476 -7.553 1.00 97.31 112 LYS A C 1
ATOM 889 O O . LYS A 1 112 ? 12.132 -8.874 -6.551 1.00 97.31 112 LYS A O 1
ATOM 894 N N . THR A 1 113 ? 12.650 -7.221 -7.982 1.00 95.56 113 THR A N 1
ATOM 895 C CA . THR A 1 113 ? 11.850 -6.178 -7.338 1.00 95.56 113 THR A CA 1
ATOM 896 C C . THR A 1 113 ? 10.358 -6.487 -7.405 1.00 95.56 113 THR A C 1
ATOM 898 O O . THR A 1 113 ? 9.677 -6.344 -6.391 1.00 95.56 113 THR A O 1
ATOM 901 N N . GLN A 1 114 ? 9.865 -6.966 -8.550 1.00 97.69 114 GLN A N 1
ATOM 902 C CA . GLN A 1 114 ? 8.473 -7.390 -8.716 1.00 97.69 114 GLN A CA 1
ATOM 903 C C . GLN A 1 114 ? 8.115 -8.475 -7.704 1.00 97.69 114 GLN A C 1
ATOM 905 O O . GLN A 1 114 ? 7.180 -8.305 -6.924 1.00 97.69 114 GLN A O 1
ATOM 910 N N . ARG A 1 115 ? 8.920 -9.542 -7.640 1.00 97.81 115 ARG A N 1
ATOM 911 C CA . ARG A 1 115 ? 8.695 -10.655 -6.714 1.00 97.81 115 ARG A CA 1
ATOM 912 C C . ARG A 1 115 ? 8.664 -10.205 -5.254 1.00 97.81 115 ARG A C 1
ATOM 914 O O . ARG A 1 115 ? 7.767 -10.590 -4.514 1.00 97.81 115 ARG A O 1
ATOM 921 N N . LEU A 1 116 ? 9.617 -9.370 -4.837 1.00 97.75 116 LEU A N 1
ATOM 922 C CA . LEU A 1 116 ? 9.649 -8.850 -3.466 1.00 97.75 116 LEU A CA 1
ATOM 923 C C . LEU A 1 116 ? 8.423 -7.979 -3.157 1.00 97.75 116 LEU A C 1
ATOM 925 O O . LEU A 1 116 ? 7.861 -8.067 -2.065 1.00 97.75 116 LEU A O 1
ATOM 929 N N . ALA A 1 117 ? 7.987 -7.152 -4.109 1.00 97.69 117 ALA A N 1
ATOM 930 C CA . ALA A 1 117 ? 6.798 -6.327 -3.942 1.00 97.69 117 ALA A CA 1
ATOM 931 C C . ALA A 1 117 ? 5.516 -7.174 -3.848 1.00 97.69 117 ALA A C 1
ATOM 933 O O . ALA A 1 117 ? 4.672 -6.904 -2.992 1.00 97.69 117 ALA A O 1
ATOM 934 N N . GLU A 1 118 ? 5.391 -8.230 -4.657 1.00 98.19 118 GLU A N 1
ATOM 935 C CA . GLU A 1 118 ? 4.291 -9.198 -4.567 1.00 98.19 118 GLU A CA 1
ATOM 936 C C . GLU A 1 118 ? 4.284 -9.936 -3.225 1.00 98.19 118 GLU A C 1
ATOM 938 O O . GLU A 1 118 ? 3.232 -10.058 -2.595 1.00 98.19 118 GLU A O 1
ATOM 943 N N . GLU A 1 119 ? 5.445 -10.397 -2.752 1.00 98.19 119 GLU A N 1
ATOM 944 C CA . GLU A 1 119 ? 5.583 -11.057 -1.450 1.00 98.19 119 GLU A CA 1
ATOM 945 C C . GLU A 1 119 ? 5.135 -10.131 -0.306 1.00 98.19 119 GLU A C 1
ATOM 947 O O . GLU A 1 119 ? 4.404 -10.560 0.590 1.00 98.19 119 GLU A O 1
ATOM 952 N N . LEU A 1 120 ? 5.497 -8.844 -0.355 1.00 97.31 120 LEU A N 1
ATOM 953 C CA . LEU A 1 120 ? 5.063 -7.852 0.633 1.00 97.31 120 LEU A CA 1
ATOM 954 C C . LEU A 1 120 ? 3.559 -7.566 0.561 1.00 97.31 120 LEU A C 1
ATOM 956 O O . LEU A 1 120 ? 2.903 -7.533 1.600 1.00 97.31 120 LEU A O 1
ATOM 960 N N . LEU A 1 121 ? 2.993 -7.397 -0.637 1.00 97.75 121 LEU A N 1
ATOM 961 C CA . LEU A 1 121 ? 1.559 -7.139 -0.828 1.00 97.75 121 LEU A CA 1
ATOM 962 C C . LEU A 1 121 ? 0.677 -8.311 -0.379 1.00 97.75 121 LEU A C 1
ATOM 964 O O . LEU A 1 121 ? -0.440 -8.092 0.103 1.00 97.75 121 LEU A O 1
ATOM 968 N N . ASN A 1 122 ? 1.175 -9.540 -0.524 1.00 97.75 122 ASN A N 1
ATOM 969 C CA . ASN A 1 122 ? 0.475 -10.766 -0.144 1.00 97.75 122 ASN A CA 1
ATOM 970 C C . ASN A 1 122 ? 0.768 -11.224 1.289 1.00 97.75 122 ASN A C 1
ATOM 972 O O . ASN A 1 122 ? 0.135 -12.170 1.772 1.00 97.75 122 ASN A O 1
ATOM 976 N N . LYS A 1 123 ? 1.698 -10.559 1.987 1.00 97.50 123 LYS A N 1
ATOM 977 C CA . LYS A 1 123 ? 2.020 -10.865 3.379 1.00 97.50 123 LYS A CA 1
ATOM 978 C C . LYS A 1 123 ? 0.766 -10.746 4.237 1.00 97.50 123 LYS A C 1
ATOM 980 O O . LYS A 1 123 ? 0.114 -9.703 4.269 1.00 97.50 123 LYS A O 1
ATOM 985 N N . GLN A 1 124 ? 0.438 -11.832 4.927 1.00 96.38 124 GLN A N 1
ATOM 986 C CA . GLN A 1 124 ? -0.741 -11.911 5.779 1.00 96.38 124 GLN A CA 1
ATOM 987 C C . GLN A 1 124 ? -0.482 -11.189 7.102 1.00 96.38 124 GLN A C 1
ATOM 989 O O . GLN A 1 124 ? 0.454 -11.520 7.831 1.00 96.38 124 GLN A O 1
ATOM 994 N N . ILE A 1 125 ? -1.336 -10.224 7.426 1.00 90.94 125 ILE A N 1
ATOM 995 C CA . ILE A 1 125 ? -1.365 -9.499 8.693 1.00 90.94 125 ILE A CA 1
ATOM 996 C C . ILE A 1 125 ? -2.720 -9.791 9.320 1.00 90.94 125 ILE A C 1
ATOM 998 O O . ILE A 1 125 ? -3.749 -9.357 8.813 1.00 90.94 125 ILE A O 1
ATOM 1002 N N . GLN A 1 126 ? -2.727 -10.583 10.394 1.00 90.62 126 GLN A N 1
ATOM 1003 C CA . GLN A 1 126 ? -3.965 -11.086 11.004 1.00 90.62 126 GLN A CA 1
ATOM 1004 C C . GLN A 1 126 ? -4.917 -11.733 9.974 1.00 90.62 126 GLN A C 1
ATOM 1006 O O . GLN A 1 126 ? -6.118 -11.476 9.980 1.00 90.62 126 GLN A O 1
ATOM 1011 N N . SER A 1 127 ? -4.362 -12.558 9.077 1.00 93.00 127 SER A N 1
ATOM 1012 C CA . SER A 1 127 ? -5.092 -13.247 7.994 1.00 93.00 127 SER A CA 1
ATOM 1013 C C . SER A 1 127 ? -5.679 -12.331 6.911 1.00 93.00 127 SER A C 1
ATOM 1015 O O . SER A 1 127 ? -6.532 -12.763 6.138 1.00 93.00 127 SER A O 1
ATOM 1017 N N . ILE A 1 128 ? -5.232 -11.075 6.848 1.00 94.62 128 ILE A N 1
ATOM 1018 C CA . ILE A 1 128 ? -5.594 -10.121 5.801 1.00 94.62 128 ILE A CA 1
ATOM 1019 C C . ILE A 1 128 ? -4.319 -9.756 5.030 1.00 94.62 128 ILE A C 1
ATOM 1021 O O . ILE A 1 128 ? -3.330 -9.366 5.654 1.00 94.62 128 ILE A O 1
ATOM 1025 N N . PRO A 1 129 ? -4.290 -9.863 3.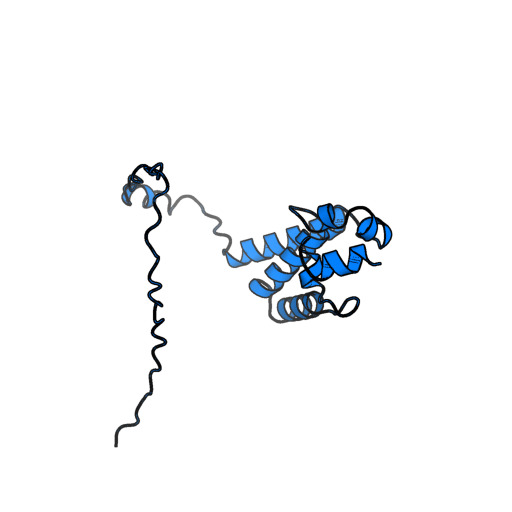690 1.00 96.25 129 PRO A N 1
ATOM 1026 C CA . PRO A 1 129 ? -3.112 -9.475 2.924 1.00 96.25 129 PRO A CA 1
ATOM 1027 C C . PRO A 1 129 ? -2.853 -7.969 3.049 1.00 96.25 129 PRO A C 1
ATOM 1029 O O . PRO A 1 129 ? -3.790 -7.168 3.001 1.00 96.25 129 PRO A O 1
ATOM 1032 N N . PHE A 1 130 ? -1.580 -7.578 3.162 1.00 95.50 130 PHE A N 1
ATOM 1033 C CA . PHE A 1 130 ? -1.171 -6.177 3.324 1.00 95.50 130 PHE A CA 1
ATOM 1034 C C . PHE A 1 130 ? -1.781 -5.242 2.267 1.00 95.50 130 PHE A C 1
ATOM 1036 O O . PHE A 1 130 ? -2.172 -4.122 2.588 1.00 95.50 130 PHE A O 1
ATOM 1043 N N . SER A 1 131 ? -1.950 -5.714 1.029 1.00 95.94 131 SER A N 1
ATOM 1044 C CA . SER A 1 131 ? -2.604 -4.965 -0.056 1.00 95.94 131 SER A CA 1
ATOM 1045 C C . SER A 1 131 ? -3.979 -4.379 0.308 1.00 95.94 131 SER A C 1
ATOM 1047 O O . SER A 1 131 ? -4.344 -3.323 -0.208 1.00 95.94 131 SER A O 1
ATOM 1049 N N . GLN A 1 132 ? -4.728 -5.009 1.218 1.00 95.62 132 GLN A N 1
ATOM 1050 C CA . GLN A 1 132 ? -6.051 -4.537 1.644 1.00 95.62 132 GLN A CA 1
ATOM 1051 C C . GLN A 1 132 ? -5.980 -3.367 2.634 1.00 95.62 132 GLN A C 1
ATOM 1053 O O . GLN A 1 132 ? -6.921 -2.584 2.715 1.00 95.62 132 GLN A O 1
ATOM 1058 N N . PHE A 1 133 ? -4.862 -3.193 3.345 1.00 92.88 133 PHE A N 1
ATOM 1059 C CA . PHE A 1 133 ? -4.680 -2.104 4.314 1.00 92.88 133 PHE A CA 1
ATOM 1060 C C . PHE A 1 133 ? -4.476 -0.735 3.648 1.00 92.88 133 PHE A C 1
ATOM 1062 O O . PHE A 1 133 ? -4.620 0.292 4.302 1.00 92.88 133 PHE A O 1
ATOM 1069 N N . GLY A 1 134 ? -4.199 -0.696 2.340 1.00 92.44 134 GLY A N 1
ATOM 1070 C CA . GLY A 1 134 ? -4.161 0.542 1.551 1.00 92.44 134 GLY A CA 1
ATOM 1071 C C . GLY A 1 134 ? -5.542 1.091 1.158 1.00 92.44 134 GLY A C 1
ATOM 1072 O O . GLY A 1 134 ? -5.616 2.058 0.394 1.00 92.44 134 GLY A O 1
ATOM 1073 N N . THR A 1 135 ? -6.627 0.465 1.632 1.00 91.69 135 THR A N 1
ATOM 1074 C CA . THR A 1 135 ? -8.015 0.849 1.346 1.00 91.69 135 THR A CA 1
ATOM 1075 C C . THR A 1 135 ? -8.812 0.972 2.645 1.00 91.69 135 THR A C 1
ATOM 1077 O O . THR A 1 135 ? -8.839 0.056 3.458 1.00 91.69 135 THR A O 1
ATOM 1080 N N . TYR A 1 136 ? -9.496 2.102 2.835 1.00 87.62 136 TYR A N 1
ATOM 1081 C CA . TYR A 1 136 ? -10.244 2.397 4.069 1.00 87.62 136 TYR A CA 1
ATOM 1082 C C . TYR A 1 136 ? -11.598 1.680 4.200 1.00 87.62 136 TYR A C 1
ATOM 1084 O O . TYR A 1 136 ? -12.265 1.815 5.222 1.00 87.62 136 TYR A O 1
ATOM 1092 N N . SER A 1 137 ? -12.035 0.960 3.167 1.00 84.69 137 SER A N 1
ATOM 1093 C CA . SER A 1 137 ? -13.275 0.183 3.160 1.00 84.69 137 SER A CA 1
ATOM 1094 C C . SER A 1 137 ? -12.972 -1.285 2.881 1.00 84.69 137 SER A C 1
ATOM 1096 O O . SER A 1 137 ? -12.248 -1.583 1.931 1.00 84.69 137 SER A O 1
ATOM 1098 N N . GLY A 1 138 ? -13.570 -2.186 3.658 1.00 88.75 138 GLY A N 1
ATOM 1099 C CA . GLY A 1 138 ? -13.438 -3.633 3.499 1.00 88.75 138 GLY A CA 1
ATOM 1100 C C . GLY A 1 138 ? -12.848 -4.310 4.733 1.00 88.75 138 GLY A C 1
ATOM 1101 O O . GLY A 1 138 ? -12.795 -3.734 5.819 1.00 88.75 138 GLY A O 1
ATOM 1102 N N . VAL A 1 139 ? -12.368 -5.537 4.540 1.00 91.44 139 VAL A N 1
ATOM 1103 C CA . VAL A 1 139 ? -11.982 -6.455 5.625 1.00 91.44 139 VAL A CA 1
ATOM 1104 C C . VAL A 1 139 ? -10.908 -5.897 6.566 1.00 91.44 139 VAL A C 1
ATOM 1106 O O . VAL A 1 139 ? -10.959 -6.143 7.767 1.00 91.44 139 VAL A O 1
ATOM 1109 N N . ALA A 1 140 ? -9.955 -5.110 6.052 1.00 89.94 140 ALA A N 1
ATOM 1110 C CA . ALA A 1 140 ? -8.917 -4.485 6.876 1.00 89.94 140 ALA A CA 1
ATOM 1111 C C . AL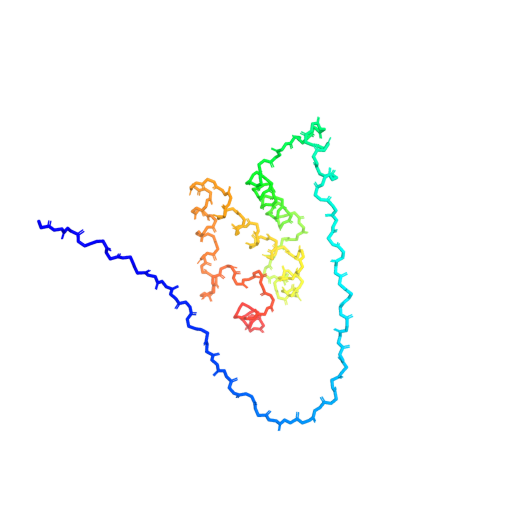A A 1 140 ? -9.503 -3.418 7.816 1.00 89.94 140 ALA A C 1
ATOM 1113 O O . ALA A 1 140 ? -9.147 -3.369 8.992 1.00 89.94 140 ALA A O 1
ATOM 1114 N N . ALA A 1 141 ? -10.442 -2.611 7.313 1.00 90.81 141 ALA A N 1
ATOM 1115 C CA . ALA A 1 141 ? -11.126 -1.585 8.093 1.00 90.81 141 ALA A CA 1
ATOM 1116 C C . ALA A 1 141 ? -11.974 -2.206 9.210 1.00 90.81 141 ALA A C 1
ATOM 1118 O O . ALA A 1 141 ? -11.897 -1.781 10.360 1.00 90.81 141 ALA A O 1
ATOM 1119 N N . GLU A 1 142 ? -12.737 -3.250 8.875 1.00 91.44 142 GLU A N 1
ATOM 1120 C CA . GLU A 1 142 ? -13.549 -4.006 9.833 1.00 91.44 142 GLU A CA 1
ATOM 1121 C C . GLU A 1 142 ? -12.676 -4.620 10.926 1.00 91.44 142 GLU A C 1
ATOM 1123 O O . GLU A 1 142 ? -12.977 -4.500 12.112 1.00 91.44 142 GLU A O 1
ATOM 1128 N N . ARG A 1 143 ? -11.543 -5.216 10.539 1.00 91.38 143 ARG A N 1
ATOM 1129 C CA . ARG A 1 143 ? -10.623 -5.826 11.494 1.00 91.38 143 ARG A CA 1
ATOM 1130 C C . ARG A 1 143 ? -10.048 -4.808 12.471 1.00 91.38 143 ARG A C 1
ATOM 1132 O O . ARG A 1 143 ? -10.016 -5.091 13.665 1.00 91.38 143 ARG A O 1
ATOM 1139 N N . ILE A 1 144 ? -9.628 -3.643 11.984 1.00 89.31 144 ILE A N 1
ATOM 1140 C CA . ILE A 1 144 ? -9.067 -2.581 12.828 1.00 89.31 144 ILE A CA 1
ATOM 1141 C C . ILE A 1 144 ? -10.122 -2.012 13.778 1.00 89.31 144 ILE A C 1
ATOM 1143 O O . ILE A 1 144 ? -9.817 -1.794 14.945 1.00 89.31 144 ILE A O 1
ATOM 1147 N N . ALA A 1 145 ? -11.368 -1.846 13.326 1.00 87.25 145 ALA A N 1
ATOM 1148 C CA . ALA A 1 145 ? -12.461 -1.388 14.186 1.00 87.25 145 ALA A CA 1
ATOM 1149 C C . ALA A 1 145 ? -12.754 -2.347 15.358 1.00 87.25 145 ALA A C 1
ATOM 1151 O O . ALA A 1 145 ? -13.293 -1.926 16.379 1.00 87.25 145 ALA A O 1
ATOM 1152 N N . THR A 1 146 ? -12.395 -3.628 15.219 1.00 86.94 146 THR A N 1
ATOM 1153 C CA . THR A 1 146 ? -12.571 -4.662 16.255 1.00 86.94 146 THR A CA 1
ATOM 1154 C C . THR A 1 146 ? -11.324 -4.938 17.110 1.00 86.94 146 THR A C 1
ATOM 1156 O O . THR A 1 146 ? -11.376 -5.829 17.958 1.00 86.94 146 THR A O 1
ATOM 1159 N N . ALA A 1 147 ? -10.206 -4.237 16.877 1.00 81.38 147 ALA A N 1
ATOM 1160 C CA . ALA A 1 147 ? -8.889 -4.523 17.470 1.00 81.38 147 ALA A CA 1
ATOM 1161 C C . ALA A 1 147 ? -8.531 -3.646 18.681 1.00 81.38 147 ALA A C 1
ATOM 1163 O O . ALA A 1 147 ? -7.782 -4.123 19.566 1.00 81.38 147 ALA A O 1
#

Radius of gyration: 23.86 Å; chains: 1; bounding box: 55×55×61 Å

Secondary structure (DSSP, 8-state):
-----------------PPP----------PPP-PPPPGGGGTTSTTS------HHHHHHHHHHHHHHHHHHH----HHHHHHHHHHHTSTT-HHHHHHHHHHHHHHHS-HHHHHHHHHHHH-EETTEEGGGGGSSSSHHHHHHHT-

Organism: NCBI:txid870968